Protein AF-A0A0E4G9B8-F1 (afdb_monomer_lite)

Foldseek 3Di:
DCCVPVVPPLVVQLVVLLVQLLVVLLVCCVVVVDPQDPLCCLSRPDCDPDVVVSVVSVVPDDVVVVLVVLVVQLPPPPPSSVVSSCCNVVVVTAAEDEPPPDDPVVVVVVVVVVVVPVRHDYDYD

pLDDT: mean 89.4, std 8.59, range [62.47, 98.38]

Radius of gyration: 17.21 Å; chains: 1; bounding box: 41×30×51 Å

Structure (mmCIF, N/CA/C/O backbone):
data_AF-A0A0E4G9B8-F1
#
_entry.id   AF-A0A0E4G9B8-F1
#
loop_
_atom_site.group_PDB
_atom_site.id
_atom_site.type_symbol
_atom_site.label_atom_id
_atom_site.label_alt_id
_atom_site.label_comp_id
_atom_site.label_asym_id
_atom_site.label_entity_id
_atom_site.label_seq_id
_atom_site.pdbx_PDB_ins_code
_atom_site.Cartn_x
_atom_site.Cartn_y
_atom_site.Cartn_z
_atom_site.occupancy
_atom_site.B_iso_or_equiv
_atom_site.auth_seq_id
_atom_site.auth_comp_id
_atom_site.auth_asym_id
_atom_site.auth_atom_id
_atom_site.pdbx_PDB_model_num
ATOM 1 N N . MET A 1 1 ? 25.169 -4.969 -5.116 1.00 72.12 1 MET A N 1
ATOM 2 C CA . MET A 1 1 ? 23.857 -5.026 -4.426 1.00 72.12 1 MET A CA 1
ATOM 3 C C . MET A 1 1 ? 22.897 -3.924 -4.864 1.00 72.12 1 MET A C 1
ATOM 5 O O . MET A 1 1 ? 21.766 -4.249 -5.185 1.00 72.12 1 MET A O 1
ATOM 9 N N . TYR A 1 2 ? 23.318 -2.654 -4.925 1.00 74.75 2 TYR A N 1
ATOM 10 C CA . TYR A 1 2 ? 22.385 -1.520 -5.004 1.00 74.75 2 TYR A CA 1
ATOM 11 C C . TYR A 1 2 ? 21.389 -1.556 -6.187 1.00 74.75 2 TYR A C 1
ATOM 13 O O . TYR A 1 2 ? 20.183 -1.616 -5.969 1.00 74.75 2 TYR A O 1
ATOM 21 N N . LYS A 1 3 ? 21.870 -1.622 -7.439 1.00 74.62 3 LYS A N 1
ATOM 22 C CA . LYS A 1 3 ? 20.993 -1.627 -8.630 1.00 74.62 3 LYS A CA 1
ATOM 23 C C . LYS A 1 3 ? 20.151 -2.893 -8.786 1.00 74.62 3 LYS A C 1
ATOM 25 O O . LYS A 1 3 ? 18.961 -2.810 -9.056 1.00 74.62 3 LYS A O 1
ATOM 30 N N . HIS A 1 4 ? 20.754 -4.062 -8.578 1.00 76.00 4 HIS A N 1
ATOM 31 C CA . HIS A 1 4 ? 20.069 -5.341 -8.788 1.00 76.00 4 HIS A CA 1
ATOM 32 C C . HIS A 1 4 ? 19.011 -5.666 -7.727 1.00 76.00 4 HIS A C 1
ATOM 34 O O . HIS A 1 4 ? 18.152 -6.499 -7.993 1.00 76.00 4 HIS A O 1
ATOM 40 N N . VAL A 1 5 ? 19.061 -5.029 -6.549 1.00 80.31 5 VAL A N 1
ATOM 41 C CA . VAL A 1 5 ? 18.135 -5.305 -5.438 1.00 80.31 5 VAL A CA 1
ATOM 42 C C . VAL A 1 5 ? 17.159 -4.146 -5.217 1.00 80.31 5 VAL A C 1
ATOM 44 O O . VAL A 1 5 ? 15.952 -4.349 -5.328 1.00 80.31 5 VAL A O 1
ATOM 47 N N . TYR A 1 6 ? 17.645 -2.923 -4.970 1.00 84.06 6 TYR A N 1
ATOM 48 C CA . TYR A 1 6 ? 16.771 -1.787 -4.626 1.00 84.06 6 TYR A CA 1
ATOM 49 C C . TYR A 1 6 ? 16.024 -1.216 -5.832 1.00 84.06 6 TYR A C 1
ATOM 51 O O . TYR A 1 6 ? 14.874 -0.800 -5.713 1.00 84.06 6 TYR A O 1
ATOM 59 N N . PHE A 1 7 ? 16.652 -1.246 -7.008 1.00 84.06 7 PHE A N 1
ATOM 60 C CA . PHE A 1 7 ? 16.042 -0.791 -8.258 1.00 84.06 7 PHE A CA 1
ATOM 61 C C . PHE A 1 7 ? 15.510 -1.948 -9.104 1.00 84.06 7 PHE A C 1
ATOM 63 O O . PHE A 1 7 ? 15.282 -1.803 -10.299 1.00 84.06 7 PHE A O 1
ATOM 70 N N . HIS A 1 8 ? 15.263 -3.111 -8.500 1.00 88.56 8 HIS A N 1
ATOM 71 C CA . HIS A 1 8 ? 14.639 -4.200 -9.230 1.00 88.56 8 HIS A CA 1
ATOM 72 C C . HIS A 1 8 ? 13.186 -3.846 -9.579 1.00 88.56 8 HIS A C 1
ATOM 74 O O . HIS A 1 8 ? 12.378 -3.521 -8.703 1.00 88.56 8 HIS A O 1
ATOM 80 N N . LYS A 1 9 ? 12.830 -3.956 -10.863 1.00 90.00 9 LYS A N 1
ATOM 81 C CA . LYS A 1 9 ? 11.503 -3.596 -11.395 1.00 90.00 9 LYS A CA 1
ATOM 82 C C . LYS A 1 9 ? 10.331 -4.199 -10.620 1.00 90.00 9 LYS A C 1
ATOM 84 O O . LYS A 1 9 ? 9.330 -3.531 -10.385 1.00 90.00 9 LYS A O 1
ATOM 89 N N . THR A 1 10 ? 10.479 -5.442 -10.171 1.00 91.56 10 THR A N 1
ATOM 90 C CA . THR A 1 10 ? 9.451 -6.163 -9.410 1.00 91.56 10 THR A CA 1
ATOM 91 C C . THR A 1 10 ? 9.236 -5.545 -8.027 1.00 91.56 10 THR A C 1
ATOM 93 O O . THR A 1 10 ? 8.094 -5.357 -7.621 1.00 91.56 10 THR A O 1
ATOM 96 N N . THR A 1 11 ? 10.317 -5.172 -7.334 1.00 92.00 11 THR A N 1
ATOM 97 C CA . THR A 1 11 ? 10.261 -4.526 -6.013 1.00 92.00 11 THR A CA 1
ATOM 98 C C . THR A 1 11 ? 9.621 -3.148 -6.123 1.00 92.00 11 THR A C 1
ATOM 100 O O . THR A 1 11 ? 8.691 -2.831 -5.387 1.00 92.00 11 THR A O 1
ATOM 103 N N . ARG A 1 12 ? 10.041 -2.361 -7.122 1.00 91.56 12 ARG A N 1
ATOM 104 C CA . ARG A 1 12 ? 9.463 -1.039 -7.401 1.00 91.56 12 ARG A CA 1
ATOM 105 C C . ARG A 1 12 ? 7.986 -1.129 -7.768 1.00 91.56 12 ARG A C 1
ATOM 107 O O . ARG A 1 12 ? 7.197 -0.298 -7.333 1.00 91.56 12 ARG A O 1
ATOM 114 N N . SER A 1 13 ? 7.585 -2.154 -8.520 1.00 93.94 13 SER A N 1
ATOM 115 C CA . SER A 1 13 ? 6.171 -2.377 -8.805 1.00 93.94 13 SER A CA 1
ATOM 116 C C . SER A 1 13 ? 5.357 -2.663 -7.544 1.00 93.94 13 SER A C 1
ATOM 118 O O . SER A 1 13 ? 4.239 -2.161 -7.459 1.00 93.94 13 SER A O 1
ATOM 120 N N . ALA A 1 14 ? 5.861 -3.478 -6.614 1.00 95.56 14 ALA A N 1
ATOM 121 C CA . ALA A 1 14 ? 5.153 -3.760 -5.367 1.00 95.56 14 ALA A CA 1
ATOM 122 C C . ALA A 1 14 ? 5.005 -2.481 -4.529 1.00 95.56 14 ALA A C 1
ATOM 124 O O . ALA A 1 14 ? 3.896 -2.143 -4.138 1.00 95.56 14 ALA A O 1
ATOM 125 N N . GLU A 1 15 ? 6.081 -1.701 -4.384 1.00 95.19 15 GLU A N 1
ATOM 126 C CA . GLU A 1 15 ? 6.064 -0.397 -3.706 1.00 95.19 15 GLU A CA 1
ATOM 127 C C . GLU A 1 15 ? 5.030 0.568 -4.312 1.00 95.19 15 GLU A C 1
ATOM 129 O O . GLU A 1 15 ? 4.292 1.234 -3.586 1.00 95.19 15 GLU A O 1
ATOM 134 N N . ILE A 1 16 ? 4.945 0.641 -5.646 1.00 95.19 16 ILE A N 1
ATOM 135 C CA . ILE A 1 16 ? 3.946 1.475 -6.327 1.00 95.19 16 ILE A CA 1
ATOM 136 C C . ILE A 1 16 ? 2.527 1.022 -5.982 1.00 95.19 16 ILE A C 1
ATOM 138 O O . ILE A 1 16 ? 1.679 1.874 -5.722 1.00 95.19 16 ILE A O 1
ATOM 142 N N . ILE A 1 17 ? 2.258 -0.287 -5.992 1.00 96.81 17 ILE A N 1
ATOM 143 C CA . ILE A 1 17 ? 0.939 -0.820 -5.631 1.00 96.81 17 ILE A CA 1
ATOM 144 C C . ILE A 1 17 ? 0.628 -0.475 -4.173 1.00 96.81 17 ILE A C 1
ATOM 146 O O . ILE A 1 17 ? -0.413 0.120 -3.923 1.00 96.81 17 ILE A O 1
ATOM 150 N N . THR A 1 18 ? 1.544 -0.740 -3.237 1.00 97.81 18 THR A N 1
ATOM 151 C CA . THR A 1 18 ? 1.372 -0.411 -1.813 1.00 97.81 18 THR A CA 1
ATOM 152 C C . THR A 1 18 ? 1.077 1.073 -1.606 1.00 97.81 18 THR A C 1
ATOM 154 O O . THR A 1 18 ? 0.123 1.427 -0.918 1.00 97.81 18 THR A O 1
ATOM 157 N N . ARG A 1 19 ? 1.823 1.967 -2.265 1.00 96.56 19 ARG A N 1
ATOM 158 C CA . ARG A 1 19 ? 1.560 3.412 -2.203 1.00 96.56 19 ARG A CA 1
ATOM 159 C C . ARG A 1 19 ? 0.179 3.772 -2.755 1.00 96.56 19 ARG A C 1
ATOM 161 O O . ARG A 1 19 ? -0.493 4.619 -2.178 1.00 96.56 19 ARG A O 1
ATOM 168 N N . LYS A 1 20 ? -0.251 3.148 -3.858 1.00 97.12 20 LYS A N 1
ATOM 169 C CA . LYS A 1 20 ? -1.594 3.364 -4.419 1.00 97.12 20 LYS A CA 1
ATOM 170 C C . LYS A 1 20 ? -2.697 2.883 -3.471 1.00 97.12 20 LYS A C 1
ATOM 172 O O . LYS A 1 20 ? -3.677 3.602 -3.328 1.00 97.12 20 LYS A O 1
ATOM 177 N N . ILE A 1 21 ? -2.520 1.736 -2.805 1.00 98.00 21 ILE A N 1
ATOM 178 C CA . ILE A 1 21 ? -3.451 1.234 -1.778 1.00 98.00 21 ILE A CA 1
ATOM 179 C C . ILE A 1 21 ? -3.598 2.273 -0.665 1.00 98.00 21 ILE A C 1
ATOM 181 O O . ILE A 1 21 ? -4.705 2.726 -0.391 1.00 98.00 21 ILE A O 1
ATOM 185 N N . LEU A 1 22 ? -2.481 2.705 -0.069 1.00 97.31 22 LEU A N 1
ATOM 186 C CA . LEU A 1 22 ? -2.497 3.653 1.049 1.00 97.31 22 LEU A CA 1
ATOM 187 C C . LEU A 1 22 ? -3.083 5.015 0.648 1.00 97.31 22 LEU A C 1
ATOM 189 O O . LEU A 1 22 ? -3.867 5.592 1.396 1.00 97.31 22 LEU A O 1
ATOM 193 N N . ASN A 1 23 ? -2.760 5.520 -0.544 1.00 96.69 23 ASN A N 1
ATOM 194 C CA . ASN A 1 23 ? -3.344 6.768 -1.038 1.00 96.69 23 ASN A CA 1
ATOM 195 C C . ASN A 1 23 ? -4.856 6.643 -1.255 1.00 96.69 23 ASN A C 1
ATOM 197 O O . ASN A 1 23 ? -5.594 7.526 -0.826 1.00 96.69 23 ASN A O 1
ATOM 201 N N . ARG A 1 24 ? -5.327 5.545 -1.863 1.00 97.50 24 ARG A N 1
ATOM 202 C CA . ARG A 1 24 ? -6.761 5.331 -2.085 1.00 97.50 24 ARG A CA 1
ATOM 203 C C . ARG A 1 24 ? -7.515 5.182 -0.764 1.00 97.50 24 ARG A C 1
ATOM 205 O O . ARG A 1 24 ? -8.551 5.810 -0.585 1.00 97.50 24 ARG A O 1
ATOM 212 N N . ALA A 1 25 ? -6.963 4.430 0.187 1.00 97.12 25 ALA A N 1
ATOM 213 C CA . ALA A 1 25 ? -7.517 4.322 1.533 1.00 97.12 25 ALA A CA 1
ATOM 214 C C . ALA A 1 25 ? -7.628 5.701 2.208 1.00 97.12 25 ALA A C 1
ATOM 216 O O . ALA A 1 25 ? -8.677 6.040 2.753 1.00 97.12 25 ALA A O 1
ATOM 217 N N . LYS A 1 26 ? -6.589 6.540 2.104 1.00 95.94 26 LYS A N 1
ATOM 218 C CA . LYS A 1 26 ? -6.614 7.914 2.623 1.00 95.94 26 LYS A CA 1
ATOM 219 C C . LYS A 1 26 ? -7.716 8.767 1.990 1.00 95.94 26 LYS A C 1
ATOM 221 O O . LYS A 1 26 ? -8.403 9.494 2.705 1.00 95.94 26 LYS A O 1
ATOM 226 N N . GLU A 1 27 ? -7.881 8.705 0.670 1.00 96.25 27 GLU A N 1
ATOM 227 C CA . GLU A 1 27 ? -8.941 9.429 -0.047 1.00 96.25 27 GLU A CA 1
ATOM 228 C C . GLU A 1 27 ? -10.328 9.040 0.476 1.00 96.25 27 GLU A C 1
ATOM 230 O O . GLU A 1 27 ? -11.121 9.915 0.820 1.00 96.25 27 GLU A O 1
ATOM 235 N N . LEU A 1 28 ? -10.596 7.740 0.618 1.00 96.50 28 LEU A N 1
ATOM 236 C CA . LEU A 1 28 ? -11.871 7.225 1.125 1.00 96.50 28 LEU A CA 1
ATOM 237 C C . LEU A 1 28 ? -12.120 7.629 2.590 1.00 96.50 28 LEU A C 1
ATOM 239 O O . LEU A 1 28 ? -13.228 8.014 2.952 1.00 96.50 28 LEU A O 1
ATOM 243 N N . ILE A 1 29 ? -11.081 7.618 3.433 1.00 95.00 29 ILE A N 1
ATOM 244 C CA . ILE A 1 29 ? -11.193 8.030 4.844 1.00 95.00 29 ILE A CA 1
ATOM 245 C C . ILE A 1 29 ? -11.471 9.529 4.965 1.00 95.00 29 ILE A C 1
ATOM 247 O O . ILE A 1 29 ? -12.362 9.956 5.697 1.00 95.00 29 ILE A O 1
ATOM 251 N N . THR A 1 30 ? -10.721 10.351 4.232 1.00 93.12 30 THR A N 1
ATOM 252 C CA . THR A 1 30 ? -10.864 11.815 4.284 1.00 93.12 30 THR A CA 1
ATOM 253 C C . THR A 1 30 ? -12.185 12.301 3.684 1.00 93.12 30 THR A C 1
ATOM 255 O O . THR A 1 30 ? -12.734 13.294 4.162 1.00 93.12 30 THR A O 1
ATOM 258 N N . SER A 1 31 ? -12.731 11.585 2.697 1.00 95.25 31 SER A N 1
ATOM 259 C CA . SER A 1 31 ? -14.064 11.834 2.126 1.00 95.25 31 SER A CA 1
ATOM 260 C C . SER A 1 31 ? -15.217 11.260 2.961 1.00 95.25 31 SER A C 1
ATOM 262 O O . SER A 1 31 ? -16.372 11.553 2.661 1.00 95.25 31 SER A O 1
ATOM 264 N N . LYS A 1 32 ? -14.923 10.524 4.046 1.00 93.88 32 LYS A N 1
ATOM 265 C CA . LYS A 1 32 ? -15.898 9.818 4.903 1.00 93.88 32 LYS A CA 1
ATOM 266 C C . LYS A 1 32 ? -16.667 8.696 4.191 1.00 93.88 32 LYS A C 1
ATOM 268 O O . LYS A 1 32 ? -17.740 8.310 4.646 1.00 93.88 32 LYS A O 1
ATOM 273 N N . GLU A 1 33 ? -16.115 8.161 3.107 1.00 95.19 33 GLU A N 1
ATOM 274 C CA . GLU A 1 33 ? -16.629 6.975 2.408 1.00 95.19 33 GLU A CA 1
ATOM 275 C C . GLU A 1 33 ? -16.149 5.667 3.061 1.00 95.19 33 GLU A C 1
ATOM 277 O O . GLU A 1 33 ? -16.739 4.612 2.853 1.00 95.19 33 GLU A O 1
ATOM 282 N N . MET A 1 34 ? -15.092 5.732 3.876 1.00 94.62 34 MET A N 1
ATOM 283 C CA . MET A 1 34 ? -14.572 4.615 4.663 1.00 94.62 34 MET A CA 1
ATOM 284 C C . MET A 1 34 ? -14.208 5.094 6.070 1.00 94.62 34 MET A C 1
ATOM 286 O O . MET A 1 34 ? -13.628 6.165 6.241 1.00 94.62 34 MET A O 1
ATOM 290 N N . GLU A 1 35 ? -14.514 4.301 7.093 1.00 92.88 35 GLU A N 1
ATOM 291 C CA . GLU A 1 35 ? -14.032 4.585 8.446 1.00 92.88 35 GLU A CA 1
ATOM 292 C C . GLU A 1 35 ? -12.518 4.368 8.535 1.00 92.88 35 GLU A C 1
ATOM 294 O O . GLU A 1 35 ? -11.965 3.465 7.904 1.00 92.88 35 GLU A O 1
ATOM 299 N N . CYS A 1 36 ? -11.828 5.195 9.326 1.00 90.38 36 CYS A N 1
ATOM 300 C CA . CYS A 1 36 ? -10.400 4.999 9.547 1.00 90.38 36 CYS A CA 1
ATOM 301 C C . CYS A 1 36 ? -10.182 3.687 10.312 1.00 90.38 36 CYS A C 1
ATOM 303 O O . CYS A 1 36 ? -10.672 3.566 11.438 1.00 90.38 36 CYS A O 1
ATOM 305 N N . PRO A 1 37 ? -9.434 2.723 9.753 1.00 89.56 37 PRO A N 1
ATOM 306 C CA . PRO A 1 37 ? -9.210 1.468 10.440 1.00 89.56 37 PRO A CA 1
ATOM 307 C C . PRO A 1 37 ? -8.395 1.665 11.725 1.00 89.56 37 PRO A C 1
ATOM 309 O O . PRO A 1 37 ? -7.491 2.512 11.750 1.00 89.56 37 PRO A O 1
ATOM 312 N N . PRO A 1 38 ? -8.658 0.865 12.773 1.00 86.50 38 PRO A N 1
ATOM 313 C CA . PRO A 1 38 ? -7.803 0.791 13.950 1.00 86.50 38 PRO A CA 1
ATOM 314 C C . PRO A 1 38 ? -6.321 0.645 13.589 1.00 86.50 38 PRO A C 1
ATOM 316 O O . PRO A 1 38 ? -5.972 -0.093 12.662 1.00 86.50 38 PRO A O 1
ATOM 319 N N . TYR A 1 39 ? -5.463 1.334 14.345 1.00 86.56 39 TYR A N 1
ATOM 320 C CA . TYR A 1 39 ? -3.998 1.334 14.211 1.00 86.56 39 TYR A CA 1
ATOM 321 C C . TYR A 1 39 ? -3.433 1.953 12.917 1.00 86.56 39 TYR A C 1
ATOM 323 O O . TYR A 1 39 ? -2.218 2.045 12.767 1.00 86.56 39 TYR A O 1
ATOM 331 N N . LEU A 1 40 ? -4.278 2.409 11.982 1.00 90.75 40 LEU A N 1
ATOM 332 C CA . LEU A 1 40 ? -3.845 3.108 10.761 1.00 90.75 40 LEU A CA 1
ATOM 333 C C . LEU A 1 40 ? -4.121 4.618 10.788 1.00 90.75 40 LEU A C 1
ATOM 335 O O . LEU A 1 40 ? -3.829 5.324 9.820 1.00 90.75 40 LEU A O 1
ATOM 339 N N . ASP A 1 41 ? -4.655 5.132 11.893 1.00 88.38 41 ASP A N 1
ATOM 340 C CA . ASP A 1 41 ? -4.931 6.554 12.103 1.00 88.38 41 ASP A CA 1
ATOM 341 C C . ASP A 1 41 ? -3.687 7.419 11.875 1.00 88.38 41 ASP A C 1
ATOM 343 O O . ASP A 1 41 ? -3.755 8.430 11.174 1.00 88.38 41 ASP A O 1
ATOM 347 N N . VAL A 1 42 ? -2.536 6.949 12.358 1.00 90.00 42 VAL A N 1
ATOM 348 C CA . VAL A 1 42 ? -1.218 7.573 12.183 1.00 90.00 42 VAL A CA 1
ATOM 349 C C . VAL A 1 42 ? -0.821 7.791 10.710 1.00 90.00 42 VAL A C 1
ATOM 351 O O . VAL A 1 42 ? -0.050 8.704 10.410 1.00 90.00 42 VAL A O 1
ATOM 354 N N . LEU A 1 43 ? -1.343 6.984 9.776 1.00 89.81 43 LEU A N 1
ATOM 355 C CA . LEU A 1 43 ? -1.019 7.070 8.345 1.00 89.81 43 LEU A CA 1
ATOM 356 C C . LEU A 1 43 ? -1.907 8.056 7.583 1.00 89.81 43 LEU A C 1
ATOM 358 O O . LEU A 1 43 ? -1.472 8.660 6.594 1.00 89.81 43 LEU A O 1
ATOM 362 N N . PHE A 1 44 ? -3.166 8.183 7.994 1.00 89.75 44 PHE A N 1
ATOM 363 C CA . PHE A 1 44 ? -4.194 8.841 7.188 1.00 89.75 44 PHE A CA 1
ATOM 364 C C . PHE A 1 44 ? -4.676 10.155 7.779 1.00 89.75 44 PHE A C 1
ATOM 366 O O . PHE A 1 44 ? -4.994 11.079 7.023 1.00 89.75 44 PHE A O 1
ATOM 373 N N . LEU A 1 45 ? -4.697 10.254 9.105 1.00 81.88 45 LEU A N 1
ATOM 374 C CA . LEU A 1 45 ? -5.132 11.444 9.811 1.00 81.88 45 LEU A CA 1
ATOM 375 C C . LEU A 1 45 ? -3.944 12.394 10.004 1.00 81.88 45 LEU A C 1
ATOM 377 O O . LEU A 1 45 ? -2.789 11.983 10.116 1.00 81.88 45 LEU A O 1
ATOM 381 N N . SER A 1 46 ? -4.219 13.699 9.976 1.00 70.00 46 SER A N 1
ATOM 382 C CA . SER A 1 46 ? -3.214 14.738 10.224 1.00 70.00 46 SER A CA 1
ATOM 383 C C . SER A 1 46 ? -2.503 14.510 11.560 1.00 70.00 46 SER A C 1
ATOM 385 O O . SER A 1 46 ? -3.094 13.939 12.475 1.00 70.00 46 SER A O 1
ATOM 387 N N . LYS A 1 47 ? -1.256 15.002 11.686 1.00 70.31 47 LYS A N 1
ATOM 388 C CA . LYS A 1 47 ? -0.498 14.948 12.948 1.00 70.31 47 LYS A CA 1
ATOM 389 C C . LYS A 1 47 ? -1.407 15.405 14.096 1.00 70.31 47 LYS A C 1
ATOM 391 O O . LYS A 1 47 ? -1.862 16.550 14.051 1.00 70.31 47 LYS A O 1
ATOM 396 N N . PRO A 1 48 ? -1.697 14.538 15.074 1.00 69.31 48 PRO A N 1
ATOM 397 C CA . PRO A 1 48 ? -2.596 14.888 16.151 1.00 69.31 48 PRO A CA 1
ATOM 398 C C . PRO A 1 48 ? -1.938 15.962 17.015 1.00 69.31 48 PRO A C 1
ATOM 400 O O . PRO A 1 48 ? -0.711 16.051 17.121 1.00 69.31 48 PRO A O 1
ATOM 403 N N . GLU A 1 49 ? -2.780 16.786 17.629 1.00 77.88 49 GLU A N 1
ATOM 404 C CA . GLU A 1 49 ? -2.359 17.785 18.614 1.00 77.88 49 GLU A CA 1
ATOM 405 C C . GLU A 1 49 ? -1.619 17.114 19.786 1.00 77.88 49 GLU A C 1
ATOM 407 O O . GLU A 1 49 ? -0.665 17.668 20.335 1.00 77.88 49 GLU A O 1
ATOM 412 N N . ASP A 1 50 ? -2.006 15.872 20.088 1.00 83.50 50 ASP A N 1
ATOM 413 C CA . ASP A 1 50 ? -1.372 14.993 21.060 1.00 83.50 50 ASP A CA 1
ATOM 414 C C . ASP A 1 50 ? -0.233 14.169 20.433 1.00 83.50 50 ASP A C 1
ATOM 416 O O . ASP A 1 50 ? -0.432 13.133 19.788 1.00 83.50 50 ASP A O 1
ATOM 420 N N . LYS A 1 51 ? 0.996 14.640 20.653 1.00 86.81 51 LYS A N 1
ATOM 421 C CA . LYS A 1 51 ? 2.220 13.985 20.178 1.00 86.81 51 LYS A CA 1
ATOM 422 C C . LYS A 1 51 ? 2.490 12.640 20.852 1.00 86.81 51 LYS A C 1
ATOM 424 O O . LYS A 1 51 ? 3.104 11.788 20.214 1.00 86.81 51 LYS A O 1
ATOM 429 N N . GLU A 1 52 ? 2.086 12.455 22.109 1.00 87.25 52 GLU A N 1
ATOM 430 C CA . GLU A 1 52 ? 2.327 11.201 22.831 1.00 87.25 52 GLU A CA 1
ATOM 431 C C . GLU A 1 52 ? 1.447 10.099 22.256 1.00 87.25 52 GLU A C 1
ATOM 433 O O . GLU A 1 52 ? 1.948 9.032 21.905 1.00 87.25 52 GLU A O 1
ATOM 438 N N . LYS A 1 53 ? 0.164 10.399 22.028 1.00 84.62 53 LYS A N 1
ATOM 439 C CA . LYS A 1 53 ? -0.744 9.475 21.346 1.00 84.62 53 LYS A CA 1
ATOM 440 C C . LYS A 1 53 ? -0.247 9.109 19.945 1.00 84.62 53 LYS A C 1
ATOM 442 O O . LYS A 1 53 ? -0.241 7.931 19.603 1.00 84.62 53 LYS A O 1
ATOM 447 N N . TYR A 1 54 ? 0.209 10.088 19.153 1.00 87.50 54 TYR A N 1
ATOM 448 C CA . TYR A 1 54 ? 0.784 9.814 17.826 1.00 87.50 54 TYR A CA 1
ATOM 449 C C . TYR A 1 54 ? 1.953 8.840 17.892 1.00 87.50 54 TYR A C 1
ATOM 451 O O . TYR A 1 54 ? 2.042 7.927 17.077 1.00 87.50 54 TYR A O 1
ATOM 459 N N . LEU A 1 55 ? 2.875 9.076 18.830 1.00 89.00 55 LEU A N 1
ATOM 460 C CA . LEU A 1 55 ? 4.071 8.264 18.972 1.00 89.00 55 LEU A CA 1
ATOM 461 C C . LEU A 1 55 ? 3.704 6.828 19.338 1.00 89.00 55 LEU A C 1
ATOM 463 O O . LEU A 1 55 ? 4.244 5.909 18.734 1.00 89.00 55 LEU A O 1
ATOM 467 N N . THR A 1 56 ? 2.767 6.637 20.266 1.00 89.12 56 THR A N 1
ATOM 468 C CA . THR A 1 56 ? 2.277 5.305 20.633 1.00 89.12 56 THR A CA 1
ATOM 469 C C . THR A 1 56 ? 1.667 4.589 19.427 1.00 89.12 56 THR A C 1
ATOM 471 O O . THR A 1 56 ? 2.141 3.509 19.086 1.00 89.12 56 THR A O 1
ATOM 474 N N . SER A 1 57 ? 0.727 5.213 18.701 1.00 88.44 57 SER A N 1
ATOM 475 C CA . SER A 1 57 ? 0.146 4.613 17.485 1.00 88.44 57 SER A CA 1
ATOM 476 C C . SER A 1 57 ? 1.205 4.314 16.416 1.00 88.44 57 SER A C 1
ATOM 478 O O . SER A 1 57 ? 1.144 3.293 15.739 1.00 88.44 57 SER A O 1
ATOM 480 N N . TYR A 1 58 ? 2.199 5.194 16.254 1.00 90.75 58 TYR A N 1
ATOM 481 C CA . TYR A 1 58 ? 3.295 4.989 15.306 1.00 90.75 58 TYR A CA 1
ATOM 482 C C . TYR A 1 58 ? 4.179 3.795 15.681 1.00 90.75 58 TYR A C 1
ATOM 484 O O . TYR A 1 58 ? 4.615 3.065 14.798 1.00 90.75 58 TYR A O 1
ATOM 492 N N . LEU A 1 59 ? 4.466 3.609 16.972 1.00 92.62 59 LEU A N 1
ATOM 493 C CA . LEU A 1 59 ? 5.283 2.498 17.467 1.00 92.62 59 LEU A CA 1
ATOM 494 C C . LEU A 1 59 ? 4.546 1.157 17.427 1.00 92.62 59 LEU A C 1
ATOM 496 O O . LEU A 1 59 ? 5.197 0.119 17.352 1.00 92.62 59 LEU A O 1
ATOM 500 N N . GLU A 1 60 ? 3.216 1.177 17.478 1.00 91.69 60 GLU A N 1
ATOM 501 C CA . GLU A 1 60 ? 2.383 -0.014 17.301 1.00 91.69 60 GLU A CA 1
ATOM 502 C C . GLU A 1 60 ? 2.246 -0.424 15.831 1.00 91.69 60 GLU A C 1
ATOM 504 O O . GLU A 1 60 ? 1.974 -1.589 15.556 1.00 91.69 60 GLU A O 1
ATOM 509 N N . LEU A 1 61 ? 2.438 0.500 14.883 1.00 93.56 61 LEU A N 1
ATOM 510 C CA . LEU A 1 61 ? 2.312 0.207 13.460 1.00 93.56 61 LEU A CA 1
ATOM 511 C C . LEU A 1 61 ? 3.438 -0.712 12.972 1.00 93.56 61 LEU A C 1
ATOM 513 O O . LEU A 1 61 ? 4.616 -0.354 12.988 1.00 93.56 61 LEU A O 1
ATOM 517 N N . ASP A 1 62 ? 3.051 -1.856 12.418 1.00 95.44 62 ASP A N 1
ATOM 518 C CA . ASP A 1 62 ? 3.959 -2.804 11.787 1.00 95.44 62 ASP A CA 1
ATOM 519 C C . ASP A 1 62 ? 3.405 -3.347 10.458 1.00 95.44 62 ASP A C 1
ATOM 521 O O . ASP A 1 62 ? 2.288 -3.042 10.019 1.00 95.44 62 ASP A O 1
ATOM 525 N N . ASP A 1 63 ? 4.212 -4.175 9.794 1.00 95.62 63 ASP A N 1
ATOM 526 C CA . ASP A 1 63 ? 3.825 -4.803 8.535 1.00 95.62 63 ASP A CA 1
ATOM 527 C C . ASP A 1 63 ? 2.635 -5.760 8.708 1.00 95.62 63 ASP A C 1
ATOM 529 O O . ASP A 1 63 ? 1.835 -5.894 7.785 1.00 95.62 63 ASP A O 1
ATOM 533 N N . MET A 1 64 ? 2.478 -6.426 9.860 1.00 96.69 64 MET A N 1
ATOM 534 C CA . MET A 1 64 ? 1.365 -7.356 10.082 1.00 96.69 64 MET A CA 1
ATOM 535 C C . MET A 1 64 ? 0.023 -6.629 10.104 1.00 96.69 64 MET A C 1
ATOM 537 O O . MET A 1 64 ? -0.935 -7.113 9.498 1.00 96.69 64 MET A O 1
ATOM 541 N N . ILE A 1 65 ? -0.037 -5.451 10.726 1.00 95.94 65 ILE A N 1
ATOM 542 C CA . ILE A 1 65 ? -1.216 -4.582 10.713 1.00 95.94 65 ILE A CA 1
ATOM 543 C C . ILE A 1 65 ? -1.549 -4.167 9.278 1.00 95.94 65 ILE A C 1
ATOM 545 O O . ILE A 1 65 ? -2.703 -4.270 8.855 1.00 95.94 65 ILE A O 1
ATOM 549 N N . LEU A 1 66 ? -0.546 -3.754 8.496 1.00 96.38 66 LEU A N 1
ATOM 550 C CA . LEU A 1 66 ? -0.746 -3.408 7.086 1.00 96.38 66 LEU A CA 1
ATOM 551 C C . LEU A 1 66 ? -1.278 -4.598 6.278 1.00 96.38 66 LEU A C 1
ATOM 553 O O . LEU A 1 66 ? -2.274 -4.460 5.568 1.00 96.38 66 LEU A O 1
ATOM 557 N N . TRP A 1 67 ? -0.660 -5.774 6.407 1.00 97.56 67 TRP A N 1
ATOM 558 C CA . TRP A 1 67 ? -1.095 -6.982 5.704 1.00 97.56 67 TRP A CA 1
ATOM 559 C C . TRP A 1 67 ? -2.509 -7.400 6.097 1.00 97.56 67 TRP A C 1
ATOM 561 O O . TRP A 1 67 ? -3.297 -7.746 5.216 1.00 97.56 67 TRP A O 1
ATOM 571 N N . TYR A 1 68 ? -2.859 -7.324 7.383 1.00 97.62 68 TYR A N 1
ATOM 572 C CA . TYR A 1 68 ? -4.216 -7.590 7.850 1.00 97.62 68 TYR A CA 1
ATOM 573 C C . TYR A 1 68 ? -5.229 -6.699 7.123 1.00 97.62 68 TYR A C 1
ATOM 575 O O . TYR A 1 68 ? -6.180 -7.209 6.527 1.00 97.62 68 TYR A O 1
ATOM 583 N N . TRP A 1 69 ? -4.999 -5.385 7.094 1.00 97.44 69 TRP A N 1
ATOM 584 C CA . TRP A 1 69 ? -5.905 -4.459 6.416 1.00 97.44 69 TRP A CA 1
ATOM 585 C C . TRP A 1 69 ? -5.933 -4.658 4.905 1.00 97.44 69 TRP A C 1
ATOM 587 O O . TRP A 1 69 ? -7.007 -4.590 4.314 1.00 97.44 69 TRP A O 1
ATOM 597 N N . PHE A 1 70 ? -4.810 -5.001 4.271 1.00 98.06 70 PHE A N 1
ATOM 598 C CA . PHE A 1 70 ? -4.807 -5.355 2.851 1.00 98.06 70 PHE A CA 1
ATOM 599 C C . PHE A 1 70 ? -5.671 -6.589 2.570 1.00 98.06 70 PHE A C 1
ATOM 601 O O . PHE A 1 70 ? -6.395 -6.592 1.579 1.00 98.06 70 PHE A O 1
ATOM 608 N N . HIS A 1 71 ? -5.651 -7.602 3.442 1.00 98.31 71 HIS A N 1
ATOM 609 C CA . HIS A 1 71 ? -6.541 -8.762 3.337 1.00 98.31 71 HIS A CA 1
ATOM 610 C C . HIS A 1 71 ? -8.017 -8.393 3.511 1.00 98.31 71 HIS A C 1
ATOM 612 O O . HIS A 1 71 ? -8.853 -8.913 2.773 1.00 98.31 71 HIS A O 1
ATOM 618 N N . GLN A 1 72 ? -8.344 -7.485 4.436 1.00 97.88 72 GLN A N 1
ATOM 619 C CA . GLN A 1 72 ? -9.718 -6.995 4.593 1.00 97.88 72 GLN A CA 1
ATOM 620 C C . GLN A 1 72 ? -10.180 -6.215 3.354 1.00 97.88 72 GLN A C 1
ATOM 622 O O . GLN A 1 72 ? -11.260 -6.458 2.818 1.00 97.88 72 GLN A O 1
ATOM 627 N N . TRP A 1 73 ? -9.333 -5.316 2.850 1.00 98.00 73 TRP A N 1
ATOM 628 C CA . TRP A 1 73 ? -9.657 -4.414 1.748 1.00 98.00 73 TRP A CA 1
ATOM 629 C C . TRP A 1 73 ? -9.786 -5.081 0.379 1.00 98.00 73 TRP A C 1
ATOM 631 O O . TRP A 1 73 ? -10.380 -4.477 -0.511 1.00 98.00 73 TRP A O 1
ATOM 641 N N . VAL A 1 74 ? -9.346 -6.333 0.203 1.00 97.88 74 VAL A N 1
ATOM 642 C CA . VAL A 1 74 ? -9.707 -7.129 -0.989 1.00 97.88 74 VAL A CA 1
ATOM 643 C C . VAL A 1 74 ? -11.219 -7.198 -1.184 1.00 97.88 74 VAL A C 1
ATOM 645 O O . VAL A 1 74 ? -11.679 -7.202 -2.320 1.00 97.88 74 VAL A O 1
ATOM 648 N N . ASN A 1 75 ? -11.990 -7.223 -0.098 1.00 97.06 75 ASN A N 1
ATOM 649 C CA . ASN A 1 75 ? -13.449 -7.310 -0.144 1.00 97.06 75 ASN A CA 1
ATOM 650 C C . ASN A 1 75 ? -14.129 -5.939 0.013 1.00 97.06 75 ASN A C 1
ATOM 652 O O . ASN A 1 75 ? -15.316 -5.885 0.314 1.00 97.06 75 ASN A O 1
ATOM 656 N N . SER A 1 76 ? -13.388 -4.835 -0.139 1.00 96.75 76 SER A N 1
ATOM 657 C CA . SER A 1 76 ? -13.957 -3.486 -0.095 1.00 96.75 76 SER A CA 1
ATOM 658 C C . SER A 1 76 ? -14.902 -3.244 -1.275 1.00 96.75 76 SER A C 1
ATOM 660 O O . SER A 1 76 ? -14.621 -3.675 -2.395 1.00 96.75 76 SER A O 1
ATOM 662 N N . ASP A 1 77 ? -15.975 -2.485 -1.040 1.00 96.19 77 ASP A N 1
ATOM 663 C CA . ASP A 1 77 ? -16.884 -2.020 -2.095 1.00 96.19 77 ASP A CA 1
ATOM 664 C C . ASP A 1 77 ? -16.190 -1.071 -3.093 1.00 96.19 77 ASP A C 1
ATOM 666 O O . ASP A 1 77 ? -16.601 -0.967 -4.254 1.00 96.19 77 ASP A O 1
ATOM 670 N N . ASP A 1 78 ? -15.103 -0.399 -2.682 1.00 98.00 78 ASP A N 1
ATOM 671 C CA . ASP A 1 78 ? -14.287 0.391 -3.601 1.00 98.00 78 ASP A CA 1
ATOM 672 C C . ASP A 1 78 ? -13.478 -0.534 -4.514 1.00 98.00 78 ASP A C 1
ATOM 674 O O . ASP A 1 78 ? -12.440 -1.092 -4.145 1.00 98.00 78 ASP A O 1
ATOM 678 N N . LYS A 1 79 ? -13.944 -0.661 -5.758 1.00 97.31 79 LYS A N 1
ATOM 679 C CA . LYS A 1 79 ? -13.344 -1.545 -6.762 1.00 97.31 79 LYS A CA 1
ATOM 680 C C . LYS A 1 79 ? -11.848 -1.293 -6.973 1.00 97.31 79 LYS A C 1
ATOM 682 O O . LYS A 1 79 ? -11.104 -2.244 -7.201 1.00 97.31 79 LYS A O 1
ATOM 687 N N . LEU A 1 80 ? -11.401 -0.035 -6.921 1.00 96.50 80 LEU A N 1
ATOM 688 C CA . LEU A 1 80 ? -9.991 0.304 -7.119 1.00 96.50 80 LEU A CA 1
ATOM 689 C C . LEU A 1 80 ? -9.132 -0.189 -5.948 1.00 96.50 80 LEU A C 1
ATOM 691 O O . LEU A 1 80 ? -8.096 -0.813 -6.181 1.00 96.50 80 LEU A O 1
ATOM 695 N N . LEU A 1 81 ? -9.552 0.071 -4.708 1.00 98.12 81 LEU A N 1
ATOM 696 C CA . LEU A 1 81 ? -8.873 -0.413 -3.509 1.00 98.12 81 LEU A CA 1
ATOM 697 C C . LEU A 1 81 ? -8.818 -1.947 -3.487 1.00 98.12 81 LEU A C 1
ATOM 699 O O . LEU A 1 81 ? -7.732 -2.512 -3.343 1.00 98.12 81 LEU A O 1
ATOM 703 N N . SER A 1 82 ? -9.959 -2.600 -3.726 1.00 98.31 82 SER A N 1
ATOM 704 C CA . SER A 1 82 ? -10.076 -4.060 -3.823 1.00 98.31 82 SER A CA 1
ATOM 705 C C . SER A 1 82 ? -9.112 -4.647 -4.859 1.00 98.31 82 SER A C 1
ATOM 707 O O . SER A 1 82 ? -8.326 -5.543 -4.539 1.00 98.31 82 SER A O 1
ATOM 709 N N . GLU A 1 83 ? -9.084 -4.097 -6.080 1.00 98.12 83 GLU A N 1
ATOM 710 C CA . GLU A 1 83 ? -8.206 -4.583 -7.149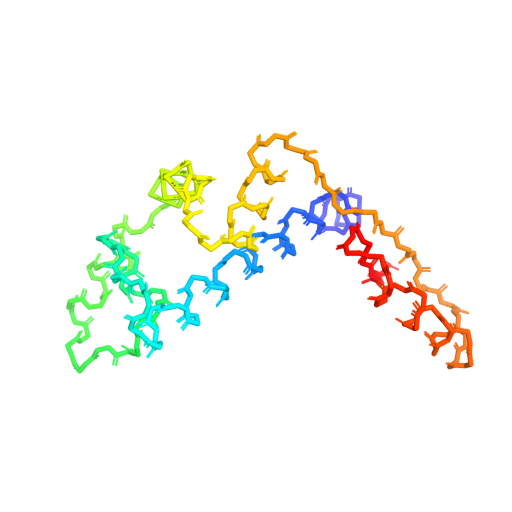 1.00 98.12 83 GLU A CA 1
ATOM 711 C C . GLU A 1 83 ? -6.720 -4.406 -6.802 1.00 98.12 83 GLU A C 1
ATOM 713 O O . GLU A 1 83 ? -5.900 -5.291 -7.062 1.00 98.12 83 GLU A O 1
ATOM 718 N N . LEU A 1 84 ? -6.340 -3.270 -6.210 1.00 98.25 84 LEU A N 1
ATOM 719 C CA . LEU A 1 84 ? -4.954 -3.020 -5.815 1.00 98.25 84 LEU A CA 1
ATOM 720 C C . LEU A 1 84 ? -4.495 -3.983 -4.710 1.00 98.25 84 LEU A C 1
ATOM 722 O O . LEU A 1 84 ? -3.382 -4.511 -4.797 1.00 98.25 84 LEU A O 1
ATOM 726 N N . CYS A 1 85 ? -5.346 -4.246 -3.715 1.00 98.38 85 CYS A N 1
ATOM 727 C CA . CYS A 1 85 ? -5.086 -5.228 -2.666 1.00 98.38 85 CYS A CA 1
ATOM 728 C C . CYS A 1 85 ? -4.972 -6.649 -3.237 1.00 98.38 85 CYS A C 1
ATOM 730 O O . CYS A 1 85 ? -3.968 -7.317 -2.976 1.00 98.38 85 CYS A O 1
ATOM 732 N N . ASP A 1 86 ? -5.909 -7.086 -4.090 1.00 98.38 86 ASP A N 1
ATOM 733 C CA .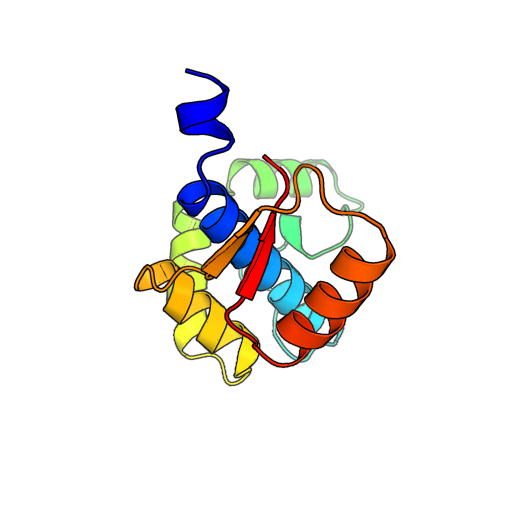 ASP A 1 86 ? -5.836 -8.388 -4.776 1.00 98.38 86 ASP A CA 1
ATOM 734 C C . ASP A 1 86 ? -4.517 -8.535 -5.544 1.00 98.38 86 ASP A C 1
ATOM 736 O O . ASP A 1 86 ? -3.830 -9.554 -5.443 1.00 98.38 86 ASP A O 1
ATOM 740 N N . ARG A 1 87 ? -4.116 -7.489 -6.274 1.00 97.38 87 ARG A N 1
ATOM 741 C CA . ARG A 1 87 ? -2.861 -7.481 -7.030 1.00 97.38 87 ARG A CA 1
ATOM 742 C C . ARG A 1 87 ? -1.641 -7.674 -6.1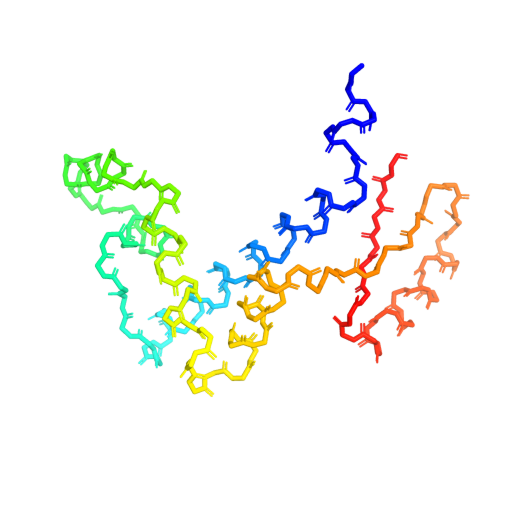42 1.00 97.38 87 ARG A C 1
ATOM 744 O O . ARG A 1 87 ? -0.743 -8.423 -6.529 1.00 97.38 87 ARG A O 1
ATOM 751 N N . LEU A 1 88 ? -1.578 -6.993 -4.999 1.00 98.12 88 LEU A N 1
ATOM 752 C CA . LEU A 1 88 ? -0.446 -7.104 -4.082 1.00 98.12 88 LEU A CA 1
ATOM 753 C C . LEU A 1 88 ? -0.381 -8.502 -3.454 1.00 98.12 88 LEU A C 1
ATOM 755 O O . LEU A 1 88 ? 0.656 -9.158 -3.558 1.00 98.12 88 LEU A O 1
ATOM 759 N N . LEU A 1 89 ? -1.490 -8.973 -2.875 1.00 98.00 89 LEU A N 1
ATOM 760 C CA . LEU A 1 89 ? -1.560 -10.254 -2.161 1.00 98.00 89 LEU A CA 1
ATOM 761 C C . LEU A 1 89 ? -1.329 -11.449 -3.095 1.00 98.00 89 LEU A C 1
ATOM 763 O O . LEU A 1 89 ? -0.589 -12.368 -2.758 1.00 98.00 89 LEU A O 1
ATOM 767 N N . ASN A 1 90 ? -1.902 -11.410 -4.302 1.00 97.94 90 ASN A N 1
ATOM 768 C CA . ASN A 1 90 ? -1.751 -12.468 -5.304 1.00 97.94 90 ASN A CA 1
ATOM 769 C C . ASN A 1 90 ? -0.565 -12.238 -6.251 1.00 97.94 90 ASN A C 1
ATOM 771 O O . ASN A 1 90 ? -0.442 -12.906 -7.280 1.00 97.94 90 ASN A O 1
ATOM 775 N N . ARG A 1 91 ? 0.318 -11.282 -5.927 1.00 96.06 91 ARG A N 1
ATOM 776 C CA . ARG A 1 91 ? 1.553 -10.979 -6.668 1.00 96.06 91 ARG A CA 1
ATOM 777 C C . ARG A 1 91 ? 1.329 -10.699 -8.166 1.00 96.06 91 ARG A C 1
ATOM 779 O O . ARG A 1 91 ? 2.210 -10.933 -8.996 1.00 96.06 91 ARG A O 1
ATOM 786 N N . LYS A 1 92 ? 0.172 -10.134 -8.526 1.00 96.00 92 LYS A N 1
ATOM 787 C CA . LYS A 1 92 ? -0.167 -9.668 -9.883 1.00 96.00 92 LYS A CA 1
ATOM 788 C C . LYS A 1 92 ? 0.393 -8.259 -10.098 1.00 96.00 92 LYS A C 1
ATOM 790 O O . LYS A 1 92 ? -0.331 -7.266 -10.158 1.00 96.00 92 LYS A O 1
ATOM 795 N N . LEU A 1 93 ? 1.716 -8.167 -10.173 1.00 94.38 93 LEU A N 1
ATOM 796 C CA . LEU A 1 93 ? 2.447 -6.900 -10.223 1.00 94.38 93 LEU A CA 1
ATOM 797 C C . LEU A 1 93 ? 2.228 -6.129 -11.542 1.00 94.38 93 LEU A C 1
ATOM 799 O O . LEU A 1 93 ? 1.720 -6.660 -12.531 1.00 94.38 93 LEU A O 1
ATOM 803 N N . LEU A 1 94 ? 2.557 -4.838 -11.542 1.00 92.50 94 LEU A N 1
ATOM 804 C CA . LEU A 1 94 ? 2.431 -3.950 -12.698 1.00 92.50 94 LEU A CA 1
ATOM 805 C C . LEU A 1 94 ? 3.555 -4.232 -13.701 1.00 92.50 94 LEU A C 1
ATOM 807 O O . LEU A 1 94 ? 4.700 -4.499 -13.330 1.00 92.50 94 LEU A O 1
ATOM 811 N N . LYS A 1 95 ? 3.230 -4.150 -14.993 1.00 89.06 95 LYS A N 1
ATOM 812 C CA . LYS A 1 95 ? 4.238 -4.208 -16.056 1.00 89.06 95 LYS A CA 1
ATOM 813 C C . LYS A 1 95 ? 4.976 -2.876 -16.110 1.00 89.06 95 LYS A C 1
ATOM 815 O O . LYS A 1 95 ? 4.348 -1.822 -16.063 1.00 89.06 95 LYS A O 1
ATOM 820 N N . SER A 1 96 ? 6.296 -2.925 -16.238 1.00 87.88 96 SER A N 1
ATOM 821 C CA . SER A 1 96 ? 7.138 -1.732 -16.296 1.00 87.88 96 SER A CA 1
ATOM 822 C C . SER A 1 96 ? 7.706 -1.504 -17.690 1.00 87.88 96 SER A C 1
ATOM 824 O O . SER A 1 96 ? 8.172 -2.460 -18.313 1.00 87.88 96 SER A O 1
ATOM 826 N N . ILE A 1 97 ? 7.742 -0.248 -18.128 1.00 88.12 97 ILE A N 1
ATOM 827 C CA . ILE A 1 97 ? 8.548 0.193 -19.273 1.00 88.12 97 ILE A CA 1
ATOM 828 C C . ILE A 1 97 ? 9.731 0.983 -18.725 1.00 88.12 97 ILE A C 1
ATOM 830 O O . ILE A 1 97 ? 9.533 1.866 -17.889 1.00 88.12 97 ILE A O 1
ATOM 834 N N . ASP A 1 98 ? 10.930 0.634 -19.182 1.00 85.62 98 ASP A N 1
ATOM 835 C CA . ASP A 1 98 ? 12.139 1.401 -18.905 1.00 85.62 98 ASP A CA 1
ATOM 836 C C . ASP A 1 98 ? 12.166 2.648 -19.795 1.00 85.62 98 ASP A C 1
ATOM 838 O O . ASP A 1 98 ? 11.997 2.551 -21.012 1.00 85.62 98 ASP A O 1
ATOM 842 N N . ILE A 1 99 ? 12.326 3.812 -19.172 1.00 88.12 99 ILE A N 1
ATOM 843 C CA . ILE A 1 99 ? 12.390 5.113 -19.846 1.00 88.12 99 ILE A CA 1
ATOM 844 C C . ILE A 1 99 ? 13.804 5.713 -19.839 1.00 88.12 99 ILE A C 1
ATOM 846 O O . ILE A 1 99 ? 13.983 6.903 -20.108 1.00 88.12 99 ILE A O 1
ATOM 850 N N . SER A 1 100 ? 14.823 4.920 -19.523 1.00 86.06 100 SER A N 1
ATOM 851 C CA . SER A 1 100 ? 16.210 5.365 -19.598 1.00 86.06 100 SER A CA 1
ATOM 852 C C . SER A 1 100 ? 16.615 5.617 -21.058 1.00 86.06 100 SER A C 1
ATOM 854 O O . SER A 1 100 ? 16.625 4.715 -21.891 1.00 86.06 100 SER A O 1
ATOM 856 N N . GLY A 1 101 ? 16.950 6.873 -21.379 1.00 84.06 101 GLY A N 1
ATOM 857 C CA . GLY A 1 101 ? 17.480 7.274 -22.690 1.00 84.06 101 GLY A CA 1
ATOM 858 C C . GLY A 1 101 ? 16.451 7.619 -23.776 1.00 84.06 101 GLY A C 1
ATOM 859 O O . GLY A 1 101 ? 16.863 7.892 -24.901 1.00 84.06 101 GLY A O 1
ATOM 860 N N . ILE A 1 102 ? 15.149 7.653 -23.471 1.00 90.06 102 ILE A N 1
ATOM 861 C CA . ILE A 1 102 ? 14.122 8.109 -24.429 1.00 90.06 102 ILE A CA 1
ATOM 862 C C . ILE A 1 102 ? 13.978 9.635 -24.451 1.00 90.06 102 ILE A C 1
ATOM 864 O O . ILE A 1 102 ? 14.208 10.325 -23.455 1.00 90.06 102 ILE A O 1
ATOM 868 N N . ASN A 1 103 ? 13.566 10.172 -25.601 1.00 91.25 103 ASN A N 1
ATOM 869 C CA . ASN A 1 103 ? 13.327 11.607 -25.765 1.00 91.25 103 ASN A CA 1
ATOM 870 C C . ASN A 1 103 ? 11.919 12.026 -25.287 1.00 91.25 103 ASN A C 1
ATOM 872 O O . ASN A 1 103 ? 11.041 11.200 -25.036 1.00 91.25 103 ASN A O 1
ATOM 876 N N . VAL A 1 104 ? 11.680 13.339 -25.185 1.00 89.19 104 VAL A N 1
ATOM 877 C CA . VAL A 1 104 ? 10.401 13.894 -24.696 1.00 89.19 104 VAL A CA 1
ATOM 878 C C . VAL A 1 104 ? 9.211 13.474 -25.570 1.00 89.19 104 VAL A C 1
ATOM 880 O O . VAL A 1 104 ? 8.138 13.189 -25.043 1.00 89.19 104 VAL A O 1
ATOM 883 N N . ALA A 1 105 ? 9.384 13.393 -26.892 1.00 89.81 105 ALA A N 1
ATOM 884 C CA . ALA A 1 105 ? 8.303 13.010 -27.798 1.00 89.81 105 ALA A CA 1
ATOM 885 C C . ALA A 1 105 ? 7.887 11.540 -27.604 1.00 89.81 105 ALA A C 1
ATOM 887 O O . ALA A 1 105 ? 6.695 11.227 -27.596 1.00 89.81 105 ALA A O 1
ATOM 888 N N . GLU A 1 106 ? 8.852 10.644 -27.399 1.00 87.25 106 GLU A N 1
ATOM 889 C CA . GLU A 1 106 ? 8.613 9.236 -27.065 1.00 87.25 106 GLU A CA 1
ATOM 890 C C . GLU A 1 106 ? 7.973 9.077 -25.686 1.00 87.25 106 GLU A C 1
ATOM 892 O O . GLU A 1 106 ? 7.017 8.313 -25.539 1.00 87.25 106 GLU A O 1
ATOM 897 N N . LEU A 1 107 ? 8.432 9.845 -24.694 1.00 87.06 107 LEU A N 1
ATOM 898 C CA . LEU A 1 107 ? 7.852 9.836 -23.354 1.00 87.06 107 LEU A CA 1
ATOM 899 C C . LEU A 1 107 ? 6.371 10.241 -23.376 1.00 87.06 107 LEU A C 1
ATOM 901 O O . LEU A 1 107 ? 5.548 9.566 -22.762 1.00 87.06 107 LEU A O 1
ATOM 905 N N . ILE A 1 108 ? 6.010 11.292 -24.119 1.00 86.75 108 ILE A N 1
ATOM 906 C CA . ILE A 1 108 ? 4.611 11.730 -24.255 1.00 86.75 108 ILE A CA 1
ATOM 907 C C . ILE A 1 108 ? 3.748 10.615 -24.861 1.00 86.75 108 ILE A C 1
ATOM 909 O O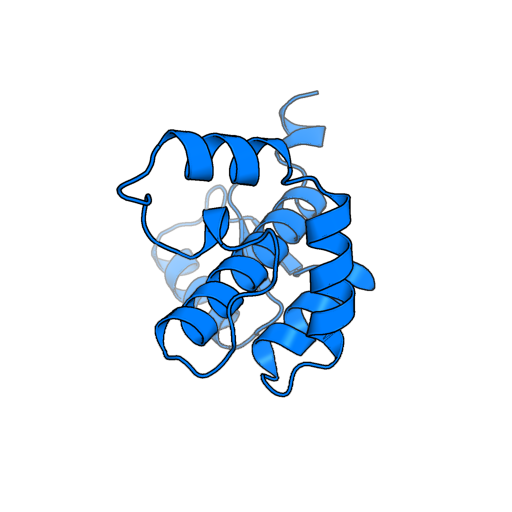 . ILE A 1 108 ? 2.661 10.334 -24.354 1.00 86.75 108 ILE A O 1
ATOM 913 N N . ARG A 1 109 ? 4.239 9.927 -25.901 1.00 86.06 109 ARG A N 1
ATOM 914 C CA . ARG A 1 109 ? 3.528 8.785 -26.506 1.00 86.06 109 ARG A CA 1
ATOM 915 C C . ARG A 1 109 ?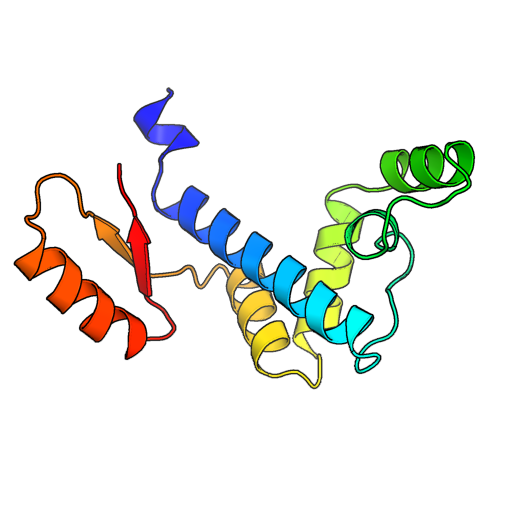 3.321 7.653 -25.503 1.00 86.06 109 ARG A C 1
ATOM 917 O O . ARG A 1 109 ? 2.226 7.102 -25.422 1.00 86.06 109 ARG A O 1
ATOM 924 N N . LEU A 1 110 ? 4.352 7.328 -24.726 1.00 85.88 110 LEU A N 1
ATOM 925 C CA . LEU A 1 110 ? 4.282 6.289 -23.703 1.00 85.88 110 LEU A CA 1
ATOM 926 C C . LEU A 1 110 ? 3.325 6.649 -22.566 1.00 85.88 110 LEU A C 1
ATOM 928 O O . LEU A 1 110 ? 2.611 5.772 -22.096 1.00 85.88 110 LEU A O 1
ATOM 932 N N . ILE A 1 111 ? 3.255 7.914 -22.149 1.00 84.12 111 ILE A N 1
ATOM 933 C CA . ILE A 1 111 ? 2.294 8.366 -21.131 1.00 84.12 111 ILE A CA 1
ATOM 934 C C . ILE A 1 111 ? 0.855 8.161 -21.617 1.00 84.12 111 ILE A C 1
ATOM 936 O O . ILE A 1 111 ? 0.042 7.620 -20.870 1.00 84.12 111 ILE A O 1
ATOM 940 N N . ILE A 1 112 ? 0.553 8.532 -22.866 1.00 81.38 112 ILE A N 1
ATOM 941 C CA . ILE A 1 112 ? -0.777 8.330 -23.471 1.00 81.38 112 ILE A CA 1
ATOM 942 C C . ILE A 1 112 ? -1.107 6.834 -23.580 1.00 81.38 112 ILE A C 1
ATOM 944 O O . ILE A 1 112 ? -2.230 6.411 -23.319 1.00 81.38 112 ILE A O 1
ATOM 948 N N . TYR A 1 113 ? -0.124 6.009 -23.940 1.00 82.88 113 TYR A N 1
ATOM 949 C CA . TYR A 1 113 ? -0.306 4.563 -24.019 1.00 82.88 113 TYR A CA 1
ATOM 950 C C . TYR A 1 113 ? -0.548 3.936 -22.639 1.00 82.88 113 TYR A C 1
ATOM 952 O O . TYR A 1 113 ? -1.482 3.159 -22.457 1.00 82.88 113 TYR A O 1
ATOM 960 N N . VAL A 1 114 ? 0.251 4.299 -21.637 1.00 81.50 114 VAL A N 1
ATOM 961 C CA . VAL A 1 114 ? 0.139 3.758 -20.277 1.00 81.50 114 VAL A CA 1
ATOM 962 C C . VAL A 1 114 ? -1.142 4.221 -19.588 1.00 81.50 114 VAL A C 1
ATOM 964 O O . VAL A 1 114 ? -1.746 3.429 -18.873 1.00 81.50 114 VAL A O 1
ATOM 967 N N . SER A 1 115 ? -1.620 5.446 -19.828 1.00 73.50 115 SER A N 1
ATOM 968 C CA . SER A 1 115 ? -2.900 5.901 -19.264 1.00 73.50 115 SER A CA 1
ATOM 969 C C . SER A 1 115 ? -4.099 5.094 -19.780 1.00 73.50 115 SER A C 1
ATOM 971 O O . SER A 1 115 ? -5.101 4.981 -19.078 1.00 73.50 115 SER A O 1
ATOM 973 N N . SER A 1 116 ? -3.976 4.468 -20.956 1.00 74.31 116 SER A N 1
ATOM 974 C CA . SER A 1 116 ? -4.976 3.548 -21.507 1.00 74.31 116 SER A CA 1
ATOM 975 C C . SER A 1 116 ? -4.890 2.111 -20.960 1.00 74.31 116 SER A C 1
ATOM 977 O O . SER A 1 116 ? -5.817 1.327 -21.161 1.00 74.31 116 SER A O 1
ATOM 979 N N . ILE A 1 117 ? -3.810 1.751 -20.246 1.00 76.81 117 ILE A N 1
ATOM 980 C CA . ILE A 1 117 ? -3.571 0.404 -19.700 1.00 76.81 117 ILE A CA 1
ATOM 981 C C . ILE A 1 117 ? -3.375 0.485 -18.175 1.00 76.81 117 ILE A C 1
ATOM 983 O O . ILE A 1 117 ? -2.266 0.754 -17.707 1.00 76.81 117 ILE A O 1
ATOM 987 N N . PRO A 1 118 ? -4.394 0.136 -17.365 1.00 68.56 118 PRO A N 1
ATOM 988 C CA . PRO A 1 118 ? -4.351 0.281 -15.902 1.00 68.56 118 PRO A CA 1
ATOM 989 C C . PRO A 1 118 ? -3.203 -0.489 -15.229 1.00 68.56 118 PRO A C 1
ATOM 991 O O . PRO A 1 118 ? -2.767 -0.167 -14.124 1.00 68.56 118 PRO A O 1
ATOM 994 N N . THR A 1 119 ? -2.707 -1.532 -15.898 1.00 77.38 119 THR A N 1
ATOM 995 C CA . THR A 1 119 ? -1.729 -2.481 -15.363 1.00 77.38 119 THR A CA 1
ATOM 996 C C . THR A 1 119 ? -0.268 -2.092 -15.604 1.00 77.38 119 THR A C 1
ATOM 998 O O . THR A 1 119 ? 0.620 -2.886 -15.285 1.00 77.38 119 THR A O 1
ATOM 1001 N N . MET A 1 120 ? 0.000 -0.944 -16.229 1.00 75.81 120 MET A N 1
ATOM 1002 C CA . MET A 1 120 ? 1.339 -0.551 -16.672 1.00 75.81 120 MET A CA 1
ATOM 1003 C C . MET A 1 120 ? 1.853 0.682 -15.920 1.00 75.81 120 MET A C 1
ATOM 1005 O O . MET A 1 120 ? 1.077 1.552 -15.534 1.00 75.81 120 MET A O 1
ATOM 1009 N N . VAL A 1 121 ? 3.165 0.752 -15.681 1.00 78.56 121 VAL A N 1
ATOM 1010 C CA . VAL A 1 121 ? 3.826 1.892 -15.028 1.00 78.56 121 VAL A CA 1
ATOM 1011 C C . VAL A 1 121 ? 5.152 2.214 -15.712 1.00 78.56 121 VAL A C 1
ATOM 1013 O O . VAL A 1 121 ? 5.883 1.319 -16.134 1.00 78.56 121 VAL A O 1
ATOM 1016 N N . LEU A 1 122 ? 5.472 3.503 -15.804 1.00 74.19 122 LEU A N 1
ATOM 1017 C CA . LEU A 1 122 ? 6.768 3.985 -16.273 1.00 74.19 122 LEU A CA 1
ATOM 1018 C C . LEU A 1 122 ? 7.774 3.966 -15.117 1.00 74.19 122 LEU A C 1
ATOM 1020 O O . LEU A 1 122 ? 7.487 4.486 -14.037 1.00 74.19 122 LEU A O 1
ATOM 1024 N N . LEU A 1 123 ? 8.941 3.362 -15.336 1.00 73.94 123 LEU A N 1
ATOM 1025 C CA . LEU A 1 123 ? 10.024 3.303 -14.358 1.00 73.94 123 LEU A CA 1
ATOM 1026 C C . LEU A 1 123 ? 11.337 3.749 -14.999 1.00 73.94 123 LEU A C 1
ATOM 1028 O O . LEU A 1 123 ? 11.616 3.420 -16.145 1.00 73.94 123 LEU A O 1
ATOM 1032 N N . ASN A 1 124 ? 12.132 4.491 -14.235 1.00 62.47 124 ASN A N 1
ATOM 1033 C CA . ASN A 1 124 ? 13.480 4.912 -14.600 1.00 62.47 124 ASN A CA 1
ATOM 1034 C C . ASN A 1 124 ? 14.472 4.104 -13.744 1.00 62.47 124 ASN A C 1
ATOM 1036 O O . ASN A 1 124 ? 14.297 4.061 -12.519 1.00 62.47 124 ASN A O 1
ATOM 1040 N N . PHE A 1 125 ? 15.432 3.427 -14.382 1.00 63.66 125 PHE A N 1
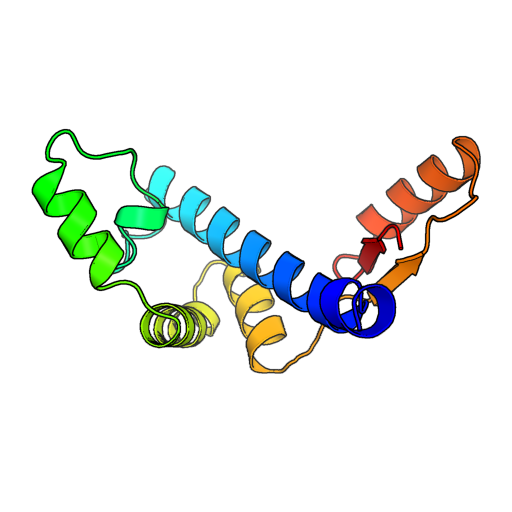ATOM 1041 C CA . PHE A 1 125 ? 16.407 2.526 -13.749 1.00 63.66 125 PHE A CA 1
ATOM 1042 C C . PHE A 1 125 ? 17.855 2.940 -14.036 1.00 63.66 125 PHE A C 1
ATOM 1044 O O . PHE A 1 125 ? 18.140 3.369 -15.178 1.00 63.66 125 PHE A O 1
#

Secondary structure (DSSP, 8-state):
-HHHHHT-HHHHHHHHHHHHHHHHHHHHHHTTSSPPPTT-HHHHSPPPS-HHHHHHHHHH--HHHHHHHHHHHTT-S-HHHHHHHHHHHTT-PPEEEE-TT--HHHHHHHHHHHHT-TTEEEE--

Organism: NCBI:txid690567

Sequence (125 aa):
MYKHVYFHKTTRSAEIITRKILNRAKELITSKEMECPPYLDVLFLSKPEDKEKYLTSYLELDDMILWYWFHQWVNSDDKLLSELCDRLLNRKLLKSIDISGINVAELIRLIIYVSSIPTMVLLNF